Protein AF-A0A223HWA4-F1 (afdb_monomer)

Nearest PDB structures (foldseek):
  7l2z-assembly1_D  TM=5.420E-01  e=2.117E+00  Escherichia coli K-12
  7l2z-assembly1_C  TM=5.028E-01  e=4.429E+00  Escherichia coli K-12
  2qa5-assembly1_B  TM=5.677E-01  e=8.665E+00  Homo sapiens
  3tsn-assembly1_A  TM=5.497E-01  e=8.665E+00  Campylobacter jejuni subsp. jejuni NCTC 11168 = ATCC 700819

Organism: Thermoanaerobacterium thermosaccharolyticum (NCBI:txid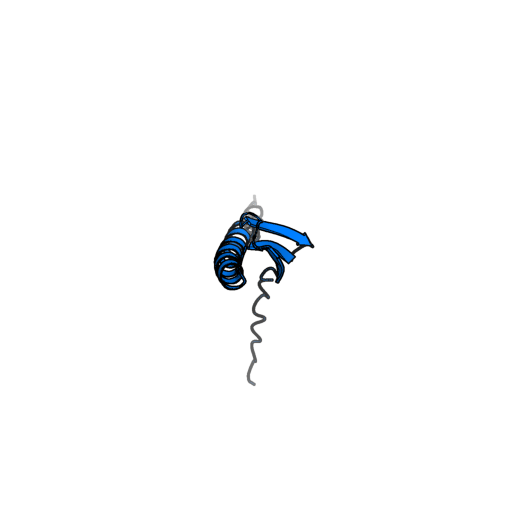1517)

Radius of gyration: 22.23 Å; Cα contacts (8 Å, |Δi|>4): 94; chains: 1; bounding box: 41×37×68 Å

pLDDT: mean 72.25, std 20.59, range [39.31, 96.06]

Structure (mmCIF, N/CA/C/O backbone):
data_AF-A0A223HWA4-F1
#
_entry.id   AF-A0A223HWA4-F1
#
loop_
_atom_site.group_PDB
_atom_site.id
_atom_site.type_symbol
_atom_site.label_atom_id
_atom_site.label_alt_id
_atom_site.label_comp_id
_atom_site.label_asym_id
_atom_site.label_entity_id
_atom_site.label_seq_id
_atom_site.pdbx_PDB_ins_code
_atom_site.Cartn_x
_atom_site.Cartn_y
_atom_site.Cartn_z
_atom_site.occupancy
_atom_site.B_iso_or_equiv
_atom_site.auth_seq_id
_atom_site.auth_comp_id
_atom_site.auth_asym_id
_atom_site.auth_atom_id
_atom_site.pdbx_PDB_model_num
ATOM 1 N N . MET A 1 1 ? 4.292 -8.678 53.309 1.00 39.31 1 MET A N 1
ATOM 2 C CA . MET A 1 1 ? 3.168 -8.776 52.352 1.00 39.31 1 MET A CA 1
ATOM 3 C C . MET A 1 1 ? 3.441 -7.801 51.218 1.00 39.31 1 MET A C 1
ATOM 5 O O . MET A 1 1 ? 3.342 -6.601 51.430 1.00 39.31 1 MET A O 1
ATOM 9 N N . THR A 1 2 ? 3.884 -8.289 50.060 1.00 44.03 2 THR A N 1
ATOM 10 C CA . THR A 1 2 ? 4.269 -7.431 48.928 1.00 44.03 2 THR A CA 1
ATOM 11 C C . THR A 1 2 ? 3.062 -7.232 48.023 1.00 44.03 2 THR A C 1
ATOM 13 O O . THR A 1 2 ? 2.546 -8.190 47.452 1.00 44.03 2 THR A O 1
ATOM 16 N N . LYS A 1 3 ? 2.585 -5.991 47.916 1.00 45.09 3 LYS A N 1
ATOM 17 C CA . LYS A 1 3 ? 1.478 -5.622 47.033 1.00 45.09 3 LYS A CA 1
ATOM 18 C C . LYS A 1 3 ? 2.030 -5.481 45.614 1.00 45.09 3 LYS A C 1
ATOM 20 O O . LYS A 1 3 ? 2.673 -4.487 45.294 1.00 45.09 3 LYS A O 1
ATOM 25 N N . VAL A 1 4 ? 1.811 -6.496 44.782 1.00 44.62 4 VAL A N 1
ATOM 26 C CA . VAL A 1 4 ? 2.102 -6.429 43.346 1.00 44.62 4 VAL A CA 1
ATOM 27 C C . VAL A 1 4 ? 1.065 -5.504 42.720 1.00 44.62 4 VAL A C 1
ATOM 29 O O . VAL A 1 4 ? -0.093 -5.876 42.539 1.00 44.62 4 VAL A O 1
ATOM 32 N N . VAL A 1 5 ? 1.461 -4.264 42.445 1.00 47.50 5 VAL A N 1
ATOM 33 C CA . VAL A 1 5 ? 0.634 -3.327 41.687 1.00 47.50 5 VAL A CA 1
ATOM 34 C C . VAL A 1 5 ? 0.814 -3.695 40.220 1.00 47.50 5 VAL A C 1
ATOM 36 O O . VAL A 1 5 ? 1.815 -3.351 39.595 1.00 47.50 5 VAL A O 1
ATOM 39 N N . SER A 1 6 ? -0.115 -4.487 39.687 1.00 45.72 6 SER A N 1
ATOM 40 C CA . SER A 1 6 ? -0.171 -4.738 38.252 1.00 45.72 6 SER A CA 1
ATOM 41 C C . SER A 1 6 ? -0.612 -3.440 37.585 1.00 45.72 6 SER A C 1
ATOM 43 O O . SER A 1 6 ? -1.784 -3.070 37.628 1.00 45.72 6 SER A O 1
ATOM 45 N N . PHE A 1 7 ? 0.343 -2.717 37.004 1.00 50.19 7 PHE A N 1
ATOM 46 C CA . PHE A 1 7 ? 0.031 -1.688 36.029 1.00 50.19 7 PHE A CA 1
ATOM 47 C C . PHE A 1 7 ? -0.562 -2.412 34.821 1.00 50.19 7 PHE A C 1
ATOM 49 O O . PHE A 1 7 ? 0.167 -2.879 33.944 1.00 50.19 7 PHE A O 1
ATOM 56 N N . GLN A 1 8 ? -1.891 -2.526 34.776 1.00 40.97 8 GLN A N 1
ATOM 57 C CA . GLN A 1 8 ? -2.588 -2.652 33.505 1.00 40.97 8 GLN A CA 1
ATOM 58 C C . GLN A 1 8 ? -2.255 -1.379 32.738 1.00 40.97 8 GLN A C 1
ATOM 60 O O . GLN A 1 8 ? -2.931 -0.361 32.861 1.00 40.97 8 GLN A O 1
ATOM 65 N N . SER A 1 9 ? -1.137 -1.425 32.006 1.00 43.31 9 SER A N 1
ATOM 66 C CA . SER A 1 9 ? -0.865 -0.486 30.933 1.00 43.31 9 SER A CA 1
ATOM 67 C C . SER A 1 9 ? -2.125 -0.500 30.102 1.00 43.31 9 SER A C 1
ATOM 69 O O . SER A 1 9 ? -2.461 -1.535 29.521 1.00 43.31 9 SER A O 1
ATOM 71 N N . ALA A 1 10 ? -2.867 0.608 30.143 1.00 47.19 10 ALA A N 1
ATOM 72 C CA . ALA A 1 10 ? -3.967 0.842 29.240 1.00 47.19 10 ALA A CA 1
ATOM 73 C C . ALA A 1 10 ? -3.465 0.402 27.870 1.00 47.19 10 ALA A C 1
ATOM 75 O O . ALA A 1 10 ? -2.473 0.943 27.374 1.00 47.19 10 ALA A O 1
ATOM 76 N N . ILE A 1 11 ? -4.062 -0.662 27.328 1.00 50.25 11 ILE A N 1
ATOM 77 C CA . ILE A 1 11 ? -3.779 -1.116 25.977 1.00 50.25 11 ILE A CA 1
ATOM 78 C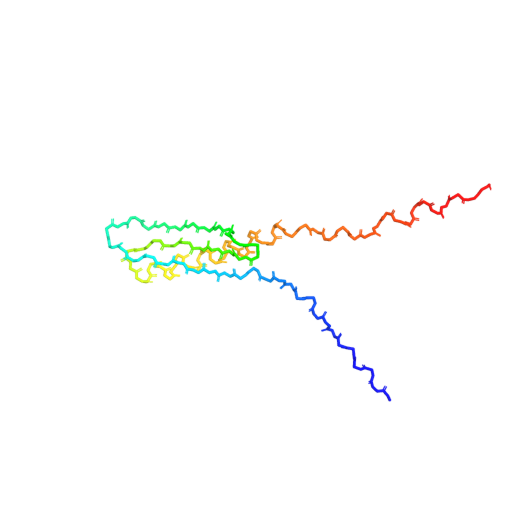 C . ILE A 1 11 ? -4.257 0.046 25.125 1.00 50.25 11 ILE A C 1
ATOM 80 O O . ILE A 1 11 ? -5.432 0.141 24.774 1.00 50.25 11 ILE A O 1
ATOM 84 N N . THR A 1 12 ? -3.359 0.992 24.868 1.00 50.94 12 THR A N 1
ATOM 85 C CA . THR A 1 12 ? -3.524 1.956 23.804 1.00 50.94 12 THR A CA 1
ATOM 86 C C . THR A 1 12 ? -3.617 1.058 22.585 1.00 50.94 12 THR A C 1
ATOM 88 O O . THR A 1 12 ? -2.636 0.434 22.184 1.00 50.94 12 THR A O 1
ATOM 91 N N . LYS A 1 13 ? -4.849 0.821 22.115 1.00 60.41 13 LYS A N 1
ATOM 92 C CA . LYS A 1 13 ? -5.134 0.024 20.924 1.00 60.41 13 LYS A CA 1
ATOM 93 C C . LYS A 1 13 ? -4.472 0.764 19.772 1.00 60.41 13 LYS A C 1
ATOM 95 O O . LYS A 1 13 ? -5.112 1.571 19.111 1.00 60.41 13 LYS A O 1
ATOM 100 N N . GLN A 1 14 ? -3.170 0.562 19.587 1.00 63.34 14 GLN A N 1
ATOM 101 C CA . GLN A 1 14 ? -2.496 1.052 18.406 1.00 63.34 14 GLN A CA 1
ATOM 102 C C . GLN A 1 14 ? -3.229 0.418 17.226 1.00 63.34 14 GLN A C 1
ATOM 104 O O . GLN A 1 14 ? -3.480 -0.795 17.250 1.00 63.34 14 GLN A O 1
ATOM 109 N N . PRO A 1 15 ? -3.642 1.220 16.238 1.00 69.31 15 PRO A N 1
ATOM 110 C CA . PRO A 1 15 ? -4.417 0.711 15.128 1.00 69.31 15 PRO A CA 1
ATOM 111 C C . PRO A 1 15 ? -3.580 -0.345 14.414 1.00 69.31 15 PRO A C 1
ATOM 113 O O . PRO A 1 15 ? -2.397 -0.146 14.121 1.00 69.31 15 PRO A O 1
ATOM 116 N N . LYS A 1 16 ? -4.186 -1.499 14.149 1.00 84.50 16 LYS A N 1
ATOM 117 C CA . LYS A 1 16 ? -3.519 -2.561 13.403 1.00 84.50 16 LYS A CA 1
ATOM 118 C C . LYS A 1 16 ? -3.367 -2.088 11.961 1.00 84.50 16 LYS A C 1
ATOM 120 O O . LYS A 1 16 ? -4.354 -1.728 11.329 1.00 84.50 16 LYS A O 1
ATOM 125 N N . VAL A 1 17 ? -2.153 -2.100 11.425 1.00 87.94 17 VAL A N 1
ATOM 126 C CA . VAL A 1 17 ? -1.922 -1.720 10.025 1.00 87.94 17 VAL A CA 1
ATOM 127 C C . VAL A 1 17 ? -1.901 -2.973 9.153 1.00 87.94 17 VAL A C 1
ATOM 129 O O . VAL A 1 17 ? -1.238 -3.955 9.487 1.00 87.94 17 VAL A O 1
ATOM 132 N N . ARG A 1 18 ? -2.635 -2.952 8.040 1.00 91.12 18 ARG A N 1
ATOM 133 C CA . ARG A 1 18 ? -2.640 -4.000 7.015 1.00 91.12 18 ARG A CA 1
ATOM 134 C C . ARG A 1 18 ? -2.155 -3.405 5.701 1.00 91.12 18 ARG A C 1
ATOM 136 O O . ARG A 1 18 ? -2.690 -2.392 5.274 1.00 91.12 18 ARG A O 1
ATOM 143 N N . TYR A 1 19 ? -1.197 -4.050 5.051 1.00 92.44 19 TYR A N 1
ATOM 144 C CA . TYR A 1 19 ? -0.683 -3.608 3.756 1.00 92.44 19 TYR A CA 1
ATOM 145 C C . TYR A 1 19 ? -1.224 -4.500 2.640 1.00 92.44 19 TYR A C 1
ATOM 147 O O . TYR A 1 19 ? -1.311 -5.718 2.811 1.00 92.44 19 TYR A O 1
ATOM 155 N N . ILE A 1 20 ? -1.587 -3.887 1.520 1.00 94.50 20 ILE A N 1
ATOM 156 C CA . ILE A 1 20 ? -1.838 -4.547 0.239 1.00 94.50 20 ILE A CA 1
ATOM 157 C C . ILE A 1 20 ? -0.892 -3.872 -0.746 1.00 94.50 20 ILE A C 1
ATOM 159 O O . ILE A 1 20 ? -0.977 -2.660 -0.924 1.00 94.50 20 ILE A O 1
ATOM 163 N N . ILE A 1 21 ? 0.043 -4.634 -1.305 1.00 94.44 21 ILE A N 1
ATOM 164 C CA . ILE A 1 21 ? 1.093 -4.107 -2.175 1.00 94.44 21 ILE A CA 1
ATOM 165 C C . ILE A 1 21 ? 0.927 -4.748 -3.548 1.00 94.44 21 ILE A C 1
ATOM 167 O O . ILE A 1 21 ? 0.960 -5.973 -3.654 1.00 94.44 21 ILE A O 1
ATOM 171 N N . THR A 1 22 ? 0.761 -3.911 -4.562 1.00 95.31 22 THR A N 1
ATOM 172 C CA . THR A 1 22 ? 0.778 -4.271 -5.976 1.00 95.31 22 THR A CA 1
ATOM 173 C C . THR A 1 22 ? 2.108 -3.805 -6.551 1.00 95.31 22 THR A C 1
ATOM 175 O O . THR A 1 22 ? 2.487 -2.649 -6.357 1.00 95.31 22 THR A O 1
ATOM 178 N N . ILE A 1 23 ? 2.825 -4.712 -7.214 1.00 96.06 23 ILE A N 1
ATOM 179 C CA . ILE A 1 23 ? 4.035 -4.377 -7.964 1.00 96.06 23 ILE A CA 1
ATOM 180 C C . ILE A 1 23 ? 3.692 -4.463 -9.443 1.00 96.06 23 ILE A C 1
ATOM 182 O O . ILE A 1 23 ? 3.354 -5.546 -9.917 1.00 96.06 23 ILE A O 1
ATOM 186 N N . ASP A 1 24 ? 3.751 -3.329 -10.126 1.00 94.00 24 ASP A N 1
ATOM 187 C CA . ASP A 1 24 ? 3.464 -3.198 -11.550 1.00 94.00 24 ASP A CA 1
ATOM 188 C C . ASP A 1 24 ? 4.425 -2.165 -12.147 1.00 94.00 24 ASP A C 1
ATOM 190 O O . ASP A 1 24 ? 4.448 -1.017 -11.706 1.00 94.00 24 ASP A O 1
ATOM 194 N N . GLU A 1 25 ? 5.262 -2.590 -13.095 1.00 92.88 25 GLU A N 1
ATOM 195 C CA . GLU A 1 25 ? 6.352 -1.778 -13.655 1.00 92.88 25 GLU A CA 1
ATOM 196 C C . GLU A 1 25 ? 5.854 -0.594 -14.504 1.00 92.88 25 GLU A C 1
ATOM 198 O O . GLU A 1 25 ? 6.565 0.409 -14.624 1.00 92.88 25 GLU A O 1
ATOM 203 N N . ASP A 1 26 ? 4.635 -0.680 -15.043 1.00 94.19 26 ASP A N 1
ATOM 204 C CA . ASP A 1 26 ? 4.024 0.327 -15.915 1.00 94.19 26 ASP A CA 1
ATOM 205 C C . ASP A 1 26 ? 3.076 1.272 -15.154 1.00 94.19 26 ASP A C 1
ATOM 207 O O . ASP A 1 26 ? 2.770 2.375 -15.624 1.00 94.19 26 ASP A O 1
ATOM 211 N N . GLU A 1 27 ? 2.613 0.880 -13.965 1.00 90.19 27 GLU A N 1
ATOM 212 C CA . GLU A 1 27 ? 1.701 1.696 -13.165 1.00 90.19 27 GLU A CA 1
ATOM 213 C C . GLU A 1 27 ? 2.436 2.812 -12.396 1.00 90.19 27 GLU A C 1
ATOM 215 O O . GLU A 1 27 ? 3.572 2.687 -11.930 1.00 90.19 27 GLU A O 1
ATOM 220 N N . THR A 1 28 ? 1.773 3.962 -12.245 1.00 91.06 28 THR A N 1
ATOM 221 C CA . THR A 1 28 ? 2.334 5.076 -11.471 1.00 91.06 28 THR A CA 1
ATOM 222 C C . THR A 1 28 ? 2.287 4.756 -9.972 1.00 91.06 28 THR A C 1
ATOM 224 O O . THR A 1 28 ? 1.214 4.418 -9.466 1.00 91.06 28 THR A O 1
ATOM 227 N N . PRO A 1 29 ? 3.396 4.920 -9.226 1.00 91.12 29 PRO A N 1
ATOM 228 C CA . PRO A 1 29 ? 3.423 4.612 -7.803 1.00 91.12 29 PRO A CA 1
ATOM 229 C C . PRO A 1 29 ? 2.461 5.497 -7.015 1.00 91.12 29 PRO A C 1
ATOM 231 O O . PRO A 1 29 ? 2.479 6.725 -7.126 1.00 91.12 29 PRO A O 1
ATOM 234 N N . ILE A 1 30 ? 1.628 4.876 -6.188 1.00 92.62 30 ILE A N 1
ATOM 235 C CA . ILE A 1 30 ? 0.629 5.571 -5.378 1.00 92.62 30 ILE A CA 1
ATOM 236 C C . ILE A 1 30 ? 0.358 4.791 -4.097 1.00 92.62 30 ILE A C 1
ATOM 238 O O . ILE A 1 30 ? 0.464 3.566 -4.058 1.00 92.62 30 ILE A O 1
ATOM 242 N N . HIS A 1 31 ? -0.028 5.495 -3.033 1.00 92.31 31 HIS A N 1
ATOM 243 C CA . HIS A 1 31 ? -0.558 4.851 -1.842 1.00 92.31 31 HIS A CA 1
ATOM 244 C C . HIS A 1 31 ? -1.851 5.491 -1.353 1.00 92.31 31 HIS A C 1
ATOM 246 O O . HIS A 1 31 ? -2.086 6.688 -1.508 1.00 92.31 31 HIS A O 1
ATOM 252 N N . VAL A 1 32 ? -2.687 4.674 -0.716 1.00 90.00 32 VAL A N 1
ATOM 253 C CA . VAL A 1 32 ? -3.942 5.099 -0.100 1.00 90.00 32 VAL A CA 1
ATOM 254 C C . VAL A 1 32 ? -4.079 4.415 1.254 1.00 90.00 32 VAL A C 1
ATOM 256 O O . VAL A 1 32 ? -4.144 3.190 1.334 1.00 90.00 32 VAL A O 1
ATOM 259 N N . ALA A 1 33 ? -4.161 5.200 2.328 1.00 89.00 33 ALA A N 1
ATOM 260 C CA . ALA A 1 33 ? -4.418 4.706 3.678 1.00 89.00 33 ALA A CA 1
ATOM 261 C C . ALA A 1 33 ? -5.880 4.957 4.069 1.00 89.00 33 ALA A C 1
ATOM 263 O O . ALA A 1 33 ? -6.338 6.099 4.091 1.00 89.00 33 ALA A O 1
ATOM 264 N N . ARG A 1 34 ? -6.627 3.894 4.382 1.00 85.88 34 ARG A N 1
ATOM 265 C CA . ARG A 1 34 ? -8.037 3.976 4.793 1.00 85.88 34 ARG A CA 1
ATOM 266 C C . ARG A 1 34 ? -8.356 2.981 5.896 1.00 85.88 34 ARG A C 1
ATOM 268 O O . ARG A 1 34 ? -7.897 1.842 5.886 1.00 85.88 34 ARG A O 1
ATOM 275 N N . GLU A 1 35 ? -9.200 3.388 6.833 1.00 85.38 35 GLU A N 1
ATOM 276 C CA . GLU A 1 35 ? -9.777 2.465 7.804 1.00 85.38 35 GLU A CA 1
ATOM 277 C C . GLU A 1 35 ? -10.952 1.721 7.154 1.00 85.38 35 GLU A C 1
ATOM 279 O O . GLU A 1 35 ? -12.008 2.299 6.919 1.00 85.38 35 GLU A O 1
ATOM 284 N N . LEU A 1 36 ? -10.753 0.444 6.819 1.00 79.94 36 LEU A N 1
ATOM 285 C CA . LEU A 1 36 ? -11.810 -0.411 6.253 1.00 79.94 36 LEU A CA 1
ATOM 286 C C . LEU A 1 36 ? -12.542 -1.215 7.333 1.00 79.94 36 LEU A C 1
ATOM 288 O O . LEU A 1 36 ? -13.665 -1.669 7.126 1.00 79.94 36 LEU A O 1
ATOM 292 N N . LYS A 1 37 ? -11.889 -1.425 8.480 1.00 82.94 37 LYS A N 1
ATOM 293 C CA . LYS A 1 37 ? -12.471 -2.037 9.676 1.00 82.94 37 LYS A CA 1
ATOM 294 C C . LYS A 1 37 ? -12.080 -1.192 10.886 1.00 82.94 37 LYS A C 1
ATOM 296 O O . LYS A 1 37 ? -10.943 -0.726 10.906 1.00 82.94 37 LYS A O 1
ATOM 301 N N . PRO A 1 38 ? -12.949 -1.045 11.899 1.00 80.88 38 PRO A N 1
ATOM 302 C CA . PRO A 1 38 ? -12.647 -0.235 13.076 1.00 80.88 38 PRO A CA 1
ATOM 303 C C . PRO A 1 38 ? -11.323 -0.653 13.725 1.00 80.88 38 PRO A C 1
ATOM 305 O O . PRO A 1 38 ? -11.138 -1.825 14.064 1.00 80.88 38 PRO A O 1
ATOM 308 N N . GLY A 1 39 ? -10.393 0.290 13.877 1.00 80.19 39 GLY A N 1
ATOM 309 C CA . GLY A 1 39 ? -9.071 0.041 14.451 1.00 80.19 39 GLY A CA 1
ATOM 310 C C . GLY A 1 39 ? -8.099 -0.700 13.527 1.00 80.19 39 GLY A C 1
ATOM 311 O O . GLY A 1 39 ? -7.039 -1.129 13.993 1.00 80.19 39 GLY A O 1
ATOM 312 N N . VAL A 1 40 ? -8.432 -0.872 12.240 1.00 83.81 40 VAL A N 1
ATOM 313 C CA . VAL A 1 40 ? -7.550 -1.462 11.224 1.00 83.81 40 VAL A CA 1
ATOM 314 C C . VAL A 1 40 ? -7.367 -0.507 10.048 1.00 83.81 40 VAL A C 1
ATOM 316 O O . VAL A 1 40 ? -8.225 -0.390 9.168 1.00 83.81 40 VAL A O 1
ATOM 319 N N . ILE A 1 41 ? -6.192 0.114 9.984 1.00 88.50 41 ILE A N 1
ATOM 320 C CA . ILE A 1 41 ? -5.795 0.961 8.860 1.00 88.50 41 ILE A CA 1
ATOM 321 C C . ILE A 1 41 ? -5.265 0.048 7.758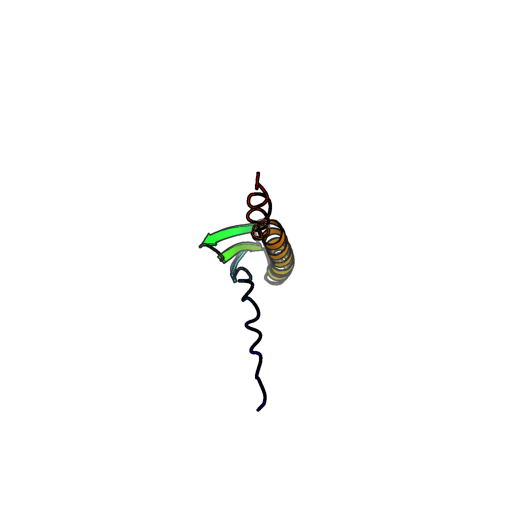 1.00 88.50 41 ILE A C 1
ATOM 323 O O . ILE A 1 41 ? -4.256 -0.633 7.929 1.00 88.50 41 ILE A O 1
ATOM 327 N N . THR A 1 42 ? -5.957 0.011 6.627 1.00 91.06 42 THR A N 1
ATOM 328 C CA . THR A 1 42 ? -5.499 -0.685 5.425 1.00 91.06 42 THR A CA 1
ATOM 329 C C . THR A 1 42 ? -4.793 0.311 4.514 1.00 91.06 42 THR A C 1
ATOM 331 O O . THR A 1 42 ? -5.363 1.342 4.165 1.00 91.06 42 THR A O 1
ATOM 334 N N . ILE A 1 43 ? -3.553 0.010 4.149 1.00 92.00 43 ILE A N 1
ATOM 335 C CA . ILE A 1 43 ? -2.727 0.808 3.249 1.00 92.00 43 ILE A CA 1
ATOM 336 C C . ILE A 1 43 ? -2.575 0.019 1.952 1.00 92.00 43 ILE A C 1
ATOM 338 O O . ILE A 1 43 ? -2.002 -1.072 1.959 1.00 92.00 43 ILE A O 1
ATOM 342 N N . LEU A 1 44 ? -3.118 0.558 0.865 1.00 94.19 44 LEU A N 1
ATOM 343 C CA . LEU A 1 44 ? -2.891 0.059 -0.486 1.00 94.19 44 LEU A CA 1
ATOM 344 C C . LEU A 1 44 ? -1.700 0.804 -1.080 1.00 94.19 44 LEU A C 1
ATOM 346 O O . LEU A 1 44 ? -1.646 2.025 -0.962 1.00 94.19 44 LEU A O 1
ATOM 350 N N . ILE A 1 45 ? -0.756 0.075 -1.664 1.00 95.25 45 ILE A N 1
ATOM 351 C CA . ILE A 1 45 ? 0.458 0.607 -2.285 1.00 95.25 45 ILE A CA 1
ATOM 352 C C . ILE A 1 45 ? 0.561 -0.012 -3.674 1.00 95.25 45 ILE A C 1
ATOM 354 O O . ILE A 1 45 ? 0.640 -1.232 -3.775 1.00 95.25 45 ILE A O 1
ATOM 358 N N . THR A 1 46 ? 0.599 0.815 -4.709 1.00 95.50 46 THR A N 1
ATOM 359 C CA . THR A 1 46 ? 1.132 0.434 -6.018 1.00 95.50 46 THR A CA 1
ATOM 360 C C . THR A 1 46 ? 2.553 0.978 -6.106 1.00 95.50 46 THR A C 1
ATOM 362 O O . THR A 1 46 ? 2.791 2.141 -5.772 1.00 95.50 46 THR A O 1
ATOM 365 N N . ALA A 1 47 ? 3.494 0.151 -6.545 1.00 95.62 47 ALA A N 1
ATOM 366 C CA . ALA A 1 47 ? 4.858 0.563 -6.850 1.00 95.62 47 ALA A CA 1
ATOM 367 C C . ALA A 1 47 ? 5.383 -0.192 -8.072 1.00 95.62 47 ALA A C 1
ATOM 369 O O . ALA A 1 47 ? 4.889 -1.269 -8.388 1.00 95.62 47 ALA A O 1
ATOM 370 N N . ARG A 1 48 ? 6.432 0.330 -8.706 1.00 94.62 48 ARG A N 1
ATOM 371 C CA . ARG A 1 48 ? 7.066 -0.328 -9.860 1.00 94.62 48 ARG A CA 1
ATOM 372 C C . ARG A 1 48 ? 8.070 -1.390 -9.455 1.00 94.62 48 ARG A C 1
ATOM 374 O O . ARG A 1 48 ? 8.306 -2.346 -10.180 1.00 94.62 48 ARG A O 1
ATOM 381 N N . THR A 1 49 ? 8.647 -1.245 -8.265 1.00 94.56 49 THR A N 1
ATOM 382 C CA . THR A 1 49 ? 9.628 -2.182 -7.718 1.00 94.56 49 THR A CA 1
ATOM 383 C C . THR A 1 49 ? 9.366 -2.447 -6.236 1.00 94.56 49 THR A C 1
ATOM 385 O O . THR A 1 49 ? 8.769 -1.618 -5.538 1.00 94.56 49 THR A O 1
ATOM 388 N N . PRO A 1 50 ? 9.827 -3.592 -5.701 1.00 93.56 50 PRO A N 1
ATOM 389 C CA . PRO A 1 50 ? 9.703 -3.887 -4.275 1.00 93.56 50 PRO A CA 1
ATOM 390 C C . PRO A 1 50 ? 10.449 -2.882 -3.380 1.00 93.56 50 PRO A C 1
ATOM 392 O O . PRO A 1 50 ? 10.010 -2.611 -2.262 1.00 93.56 50 PRO A O 1
ATOM 395 N N . GLU A 1 51 ? 11.553 -2.304 -3.857 1.00 93.88 51 GLU A N 1
ATOM 396 C CA . GLU A 1 51 ? 12.322 -1.291 -3.122 1.00 93.88 51 GLU A CA 1
ATOM 397 C C . GLU A 1 51 ? 11.536 0.021 -2.979 1.00 93.88 51 GLU A C 1
ATOM 399 O O . GLU A 1 51 ? 11.470 0.622 -1.899 1.00 93.88 51 GLU A O 1
ATOM 404 N N . GLU A 1 52 ? 10.870 0.435 -4.059 1.00 92.00 52 GLU A N 1
ATOM 405 C CA . GLU A 1 52 ? 9.983 1.596 -4.069 1.00 92.00 52 GLU A CA 1
ATOM 406 C C . GLU A 1 52 ? 8.767 1.345 -3.159 1.00 92.00 52 GLU A C 1
ATOM 408 O O . GLU A 1 52 ? 8.431 2.187 -2.322 1.00 92.00 52 GLU A O 1
ATOM 413 N N . ALA A 1 53 ? 8.191 0.137 -3.203 1.00 92.75 53 ALA A N 1
ATOM 414 C CA . ALA A 1 53 ? 7.112 -0.263 -2.302 1.00 92.75 53 ALA A CA 1
ATOM 415 C C . ALA A 1 53 ? 7.513 -0.184 -0.823 1.00 92.75 53 ALA A C 1
ATOM 417 O O . ALA A 1 53 ? 6.716 0.262 0.005 1.00 92.75 53 ALA A O 1
ATOM 418 N N . GLU A 1 54 ? 8.733 -0.594 -0.458 1.00 93.44 54 GLU A N 1
ATOM 419 C CA . GLU A 1 54 ? 9.200 -0.490 0.927 1.00 93.44 54 GLU A CA 1
ATOM 420 C C . GLU A 1 54 ? 9.350 0.972 1.372 1.00 93.44 54 GLU A C 1
ATOM 422 O O . GLU A 1 54 ? 8.992 1.316 2.507 1.00 93.44 54 GLU A O 1
ATOM 427 N N . THR A 1 55 ? 9.848 1.834 0.488 1.00 93.44 55 THR A N 1
ATOM 428 C CA . THR A 1 55 ? 9.990 3.270 0.757 1.00 93.44 55 THR A CA 1
ATOM 429 C C . THR A 1 55 ? 8.621 3.891 1.034 1.00 93.44 55 THR A C 1
ATOM 431 O O . THR A 1 55 ? 8.412 4.492 2.092 1.00 93.44 55 THR A O 1
ATOM 434 N N . ILE A 1 56 ? 7.648 3.625 0.162 1.00 93.00 56 ILE A N 1
ATOM 435 C CA . ILE A 1 56 ? 6.266 4.088 0.312 1.00 93.00 56 ILE A CA 1
ATOM 436 C C . ILE A 1 56 ? 5.617 3.494 1.571 1.00 93.00 56 ILE A C 1
ATOM 438 O O . ILE A 1 56 ? 4.920 4.191 2.308 1.00 93.00 56 ILE A O 1
ATOM 442 N N . ARG A 1 57 ? 5.888 2.221 1.895 1.00 92.56 57 ARG A N 1
ATOM 443 C CA . ARG A 1 57 ? 5.388 1.573 3.119 1.00 92.56 57 ARG A CA 1
ATOM 444 C C . ARG A 1 57 ? 5.836 2.316 4.373 1.00 92.56 57 ARG A C 1
ATOM 446 O O . ARG A 1 57 ? 5.036 2.480 5.295 1.00 92.56 57 ARG A O 1
ATOM 453 N N . LYS A 1 58 ? 7.108 2.725 4.440 1.00 90.81 58 LYS A N 1
ATOM 454 C CA . LYS A 1 58 ? 7.675 3.448 5.592 1.00 90.81 58 LYS A CA 1
ATOM 455 C C . LYS A 1 58 ? 7.010 4.814 5.759 1.00 90.81 58 LYS A C 1
ATOM 457 O O . LYS A 1 58 ? 6.618 5.152 6.877 1.00 90.81 58 LYS A O 1
ATOM 462 N N . GLU A 1 59 ? 6.824 5.544 4.663 1.00 88.81 59 GLU A N 1
ATOM 463 C CA . GLU A 1 59 ? 6.146 6.843 4.661 1.00 88.81 59 GLU A CA 1
ATOM 464 C C . GLU A 1 59 ? 4.673 6.713 5.082 1.00 88.81 59 GLU A C 1
ATOM 466 O O . GLU A 1 59 ? 4.238 7.333 6.056 1.00 88.81 59 GLU A O 1
ATOM 471 N N . ALA A 1 60 ? 3.926 5.813 4.442 1.00 86.25 60 ALA A N 1
ATOM 472 C CA . ALA A 1 60 ? 2.513 5.595 4.732 1.00 86.25 60 ALA A CA 1
ATOM 473 C C . ALA A 1 60 ? 2.281 5.116 6.179 1.00 86.25 60 ALA A C 1
ATOM 475 O O . ALA A 1 60 ? 1.312 5.513 6.832 1.00 86.25 60 ALA A O 1
ATOM 476 N N . ALA A 1 61 ? 3.195 4.307 6.727 1.00 84.00 61 ALA A N 1
ATOM 477 C CA . ALA A 1 61 ? 3.158 3.893 8.128 1.00 84.00 61 ALA A CA 1
ATOM 478 C C . ALA A 1 61 ? 3.377 5.063 9.101 1.00 84.00 61 ALA A C 1
ATOM 480 O O . ALA A 1 61 ? 2.781 5.078 10.182 1.00 84.00 61 ALA A O 1
ATOM 481 N N . ALA A 1 62 ? 4.230 6.030 8.751 1.00 84.31 62 ALA A N 1
ATOM 482 C CA . ALA A 1 62 ? 4.459 7.221 9.566 1.00 84.31 62 ALA A CA 1
ATOM 483 C C . ALA A 1 62 ? 3.208 8.114 9.597 1.00 84.31 62 ALA A C 1
ATOM 485 O O . ALA A 1 62 ? 2.775 8.527 10.676 1.00 84.31 62 ALA A O 1
ATOM 486 N N . ILE A 1 63 ? 2.571 8.314 8.439 1.00 80.81 63 ILE A N 1
ATOM 487 C CA . ILE A 1 63 ? 1.332 9.094 8.303 1.00 80.81 63 ILE A CA 1
ATOM 488 C C . ILE A 1 63 ? 0.185 8.433 9.081 1.00 80.81 63 IL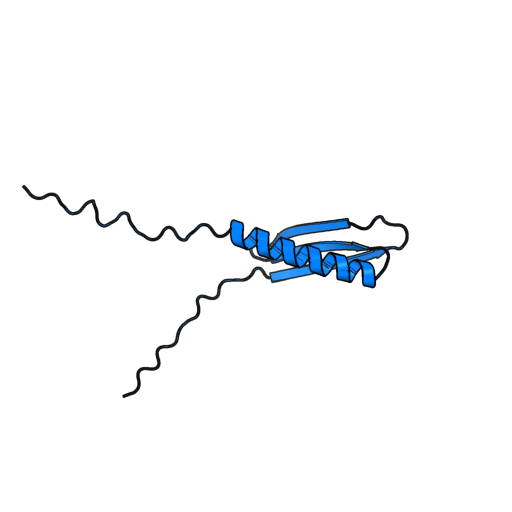E A C 1
ATOM 490 O O . ILE A 1 63 ? -0.509 9.096 9.852 1.00 80.81 63 ILE A O 1
ATOM 494 N N . ALA A 1 64 ? 0.017 7.112 8.960 1.00 74.69 64 ALA A N 1
ATOM 495 C CA . ALA A 1 64 ? -1.026 6.366 9.670 1.00 74.69 64 ALA A CA 1
ATOM 496 C C . ALA A 1 64 ? -0.919 6.494 11.203 1.00 74.69 64 ALA A C 1
ATOM 498 O O . ALA A 1 64 ? -1.932 6.594 11.898 1.00 74.69 64 ALA A O 1
ATOM 499 N N . LYS A 1 65 ? 0.307 6.537 11.741 1.00 70.81 65 LYS A N 1
ATOM 500 C CA . LYS A 1 65 ? 0.551 6.756 13.176 1.00 70.81 65 LYS A CA 1
ATOM 501 C C . LYS A 1 65 ? 0.204 8.180 13.616 1.00 70.81 65 LYS A C 1
ATOM 503 O O . LYS A 1 65 ? -0.331 8.354 14.709 1.00 70.81 65 LYS A O 1
ATOM 508 N N . GLN A 1 66 ? 0.487 9.185 12.785 1.00 66.25 66 GLN A N 1
ATOM 509 C CA . GLN A 1 66 ? 0.146 10.582 13.076 1.00 66.25 66 GLN A CA 1
ATOM 510 C C . GLN A 1 66 ? -1.369 10.814 13.054 1.00 66.25 66 GLN A C 1
ATOM 512 O O . GLN A 1 66 ? -1.910 11.382 13.999 1.00 66.25 66 GLN A O 1
ATOM 517 N N . GLN A 1 67 ? -2.066 10.287 12.045 1.00 61.38 67 GLN A N 1
ATOM 518 C CA . GLN A 1 67 ? -3.524 10.393 11.909 1.00 61.38 67 GLN A CA 1
ATOM 519 C C . GLN A 1 67 ? -4.278 9.785 13.105 1.00 61.38 67 GLN A C 1
ATOM 521 O O . GLN A 1 67 ?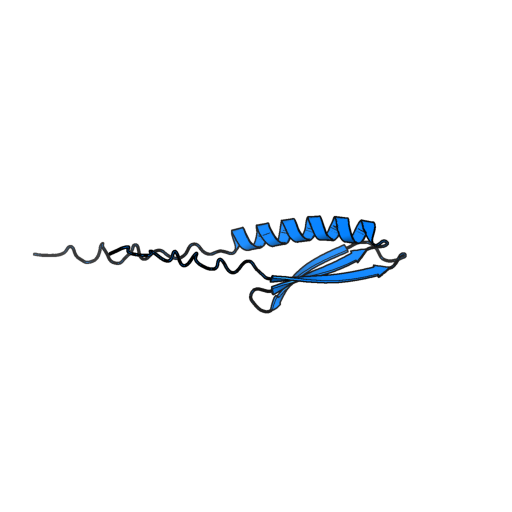 -5.309 10.306 13.520 1.00 61.38 67 GLN A O 1
ATOM 526 N N . HIS A 1 68 ? -3.760 8.707 13.706 1.00 58.84 68 HIS A N 1
ATOM 527 C CA . HIS A 1 68 ? -4.358 8.137 14.916 1.00 58.84 68 HIS A CA 1
ATOM 528 C C . HIS A 1 68 ? -4.125 8.999 16.158 1.00 58.84 68 HIS A C 1
ATOM 530 O O . HIS A 1 68 ? -4.984 9.030 17.030 1.00 58.84 68 HIS A O 1
ATOM 536 N N . LYS A 1 69 ? -2.985 9.693 16.260 1.00 53.72 69 LYS A N 1
ATOM 537 C CA . LYS A 1 69 ? -2.705 10.587 17.392 1.00 53.72 69 LYS A CA 1
ATOM 538 C C . LYS A 1 69 ? -3.683 11.767 17.426 1.00 53.72 69 LYS A C 1
ATOM 540 O O . LYS A 1 69 ? -4.101 12.155 18.508 1.00 53.72 69 LYS A O 1
ATOM 545 N N . ASP A 1 70 ? -4.077 12.262 16.255 1.00 52.31 70 ASP A N 1
ATOM 546 C CA . ASP A 1 70 ? -5.041 13.361 16.093 1.00 52.31 70 ASP A CA 1
ATOM 547 C C . ASP A 1 70 ? -6.504 12.916 16.296 1.00 52.31 70 ASP A C 1
ATOM 549 O O . ASP A 1 70 ? -7.358 13.689 16.717 1.00 52.31 70 ASP A O 1
ATOM 553 N N . ARG A 1 71 ? -6.795 11.632 16.047 1.00 49.66 71 ARG A N 1
ATOM 554 C CA . ARG A 1 71 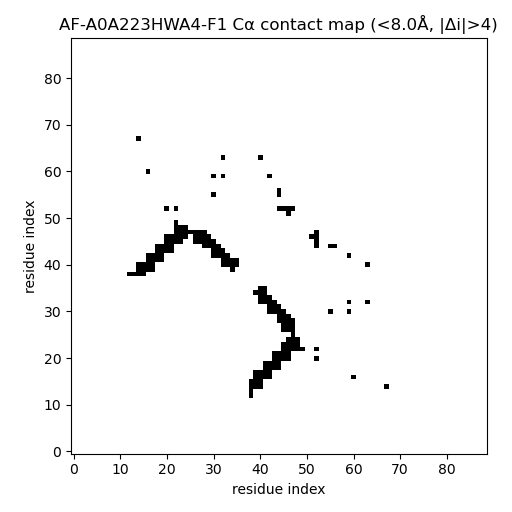? -8.123 11.020 16.226 1.00 49.66 71 ARG A CA 1
ATOM 555 C C . ARG A 1 71 ? -8.389 10.441 17.613 1.00 49.66 71 ARG A C 1
ATOM 557 O O . ARG A 1 71 ? -9.444 9.839 17.790 1.00 49.66 71 ARG A O 1
ATOM 564 N N . ILE A 1 72 ? -7.488 10.585 18.586 1.00 47.09 72 ILE A N 1
ATOM 565 C CA . ILE A 1 72 ? -7.837 10.290 19.980 1.00 47.09 72 ILE A CA 1
ATOM 566 C C . ILE A 1 72 ? -8.651 11.494 20.475 1.00 47.09 72 ILE A C 1
ATOM 568 O O . ILE A 1 72 ? -8.037 12.519 20.771 1.00 47.09 72 ILE A O 1
ATOM 572 N N . PRO A 1 73 ? -9.998 11.434 20.585 1.00 42.75 73 PRO A N 1
ATOM 573 C CA . PRO A 1 73 ? -10.671 12.390 21.444 1.00 42.75 73 PRO A CA 1
ATOM 574 C C . PRO A 1 73 ? -10.041 12.204 22.819 1.00 42.75 73 PRO A C 1
ATOM 576 O O . PRO A 1 73 ? -9.970 11.077 23.323 1.00 42.75 73 PRO A O 1
ATOM 579 N N . THR A 1 74 ? -9.522 13.286 23.395 1.00 44.84 74 THR A N 1
ATOM 580 C CA . THR A 1 74 ? -9.183 13.305 24.814 1.00 44.84 74 THR A CA 1
ATOM 581 C C . THR A 1 74 ? -10.330 12.619 25.553 1.00 44.84 74 THR A C 1
ATOM 583 O O . THR A 1 74 ? -11.492 12.948 25.282 1.00 44.84 74 THR A O 1
ATOM 586 N N . PRO A 1 75 ? -10.070 11.612 26.411 1.00 43.41 75 PRO A N 1
ATOM 587 C CA . PRO A 1 75 ? -11.133 11.131 27.271 1.00 43.41 75 PRO A CA 1
ATOM 588 C C . PRO A 1 75 ? -11.667 12.376 27.971 1.00 43.41 75 PRO A C 1
ATOM 590 O O . PRO A 1 75 ? -10.883 13.153 28.518 1.00 43.41 75 PRO A O 1
ATOM 593 N N . ILE A 1 76 ? -12.971 12.621 27.839 1.00 52.34 76 ILE A N 1
ATOM 594 C CA . ILE A 1 76 ? -13.664 13.643 28.612 1.00 52.34 76 ILE A CA 1
ATOM 595 C C . ILE A 1 76 ? -13.484 13.184 30.056 1.00 52.34 76 ILE A C 1
ATOM 597 O O . ILE A 1 76 ? -14.214 12.332 30.556 1.00 52.34 76 ILE A O 1
ATOM 601 N N . GLU A 1 77 ? -12.396 13.637 30.671 1.00 42.53 77 GLU A N 1
ATOM 602 C CA . GLU A 1 77 ? -12.138 13.466 32.081 1.00 42.53 77 GLU A CA 1
ATOM 603 C C . GLU A 1 77 ? -13.310 14.154 32.770 1.00 42.53 77 GLU A C 1
ATOM 605 O O . GLU A 1 77 ? -13.645 15.295 32.451 1.00 42.53 77 GLU A O 1
ATOM 610 N N . ASN A 1 78 ? -14.005 13.396 33.615 1.00 45.78 78 ASN A N 1
ATOM 611 C CA . ASN A 1 78 ? -15.220 13.774 34.326 1.00 45.78 78 ASN A CA 1
ATOM 612 C C . ASN A 1 78 ? -14.981 14.978 35.262 1.00 45.78 78 ASN A C 1
ATOM 614 O O . ASN A 1 78 ? -15.027 14.847 36.485 1.00 45.78 78 ASN A O 1
ATOM 618 N N . GLN A 1 79 ? -14.754 16.164 34.703 1.00 46.06 79 GLN A N 1
ATOM 619 C CA . GLN A 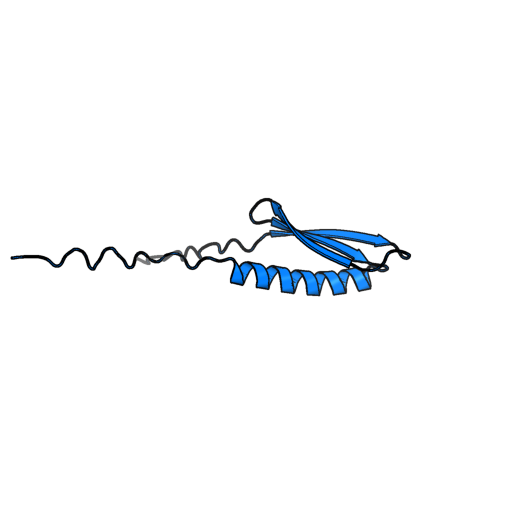1 79 ? -14.475 17.408 35.417 1.00 46.06 79 GLN A CA 1
ATOM 620 C C . GLN A 1 79 ? -15.715 18.315 35.501 1.00 46.06 79 GLN A C 1
ATOM 622 O O . GLN A 1 79 ? -15.598 19.533 35.581 1.00 46.06 79 GLN A O 1
ATOM 627 N N . THR A 1 80 ? -16.928 17.751 35.486 1.00 46.00 80 THR A N 1
ATOM 628 C CA . THR A 1 80 ? -18.174 18.537 35.634 1.00 46.00 80 THR A CA 1
AT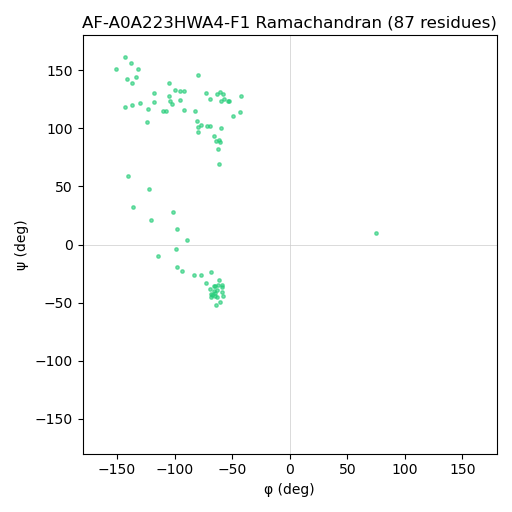OM 629 C C . THR A 1 80 ? -19.179 17.888 36.589 1.00 46.00 80 THR A C 1
ATOM 631 O O . THR A 1 80 ? -20.382 18.047 36.452 1.00 46.00 80 THR A O 1
ATOM 634 N N . PHE A 1 81 ? -18.701 17.178 37.615 1.00 46.31 81 PHE A N 1
ATOM 635 C CA . PHE A 1 81 ? -19.551 16.752 38.742 1.00 46.31 81 PHE A CA 1
ATOM 636 C C . PHE A 1 81 ? -19.074 17.279 40.101 1.00 46.31 81 PHE A C 1
ATOM 638 O O . PHE A 1 81 ? -19.436 16.726 41.135 1.00 46.31 81 PHE A O 1
ATOM 645 N N . LYS A 1 82 ? -18.268 18.352 40.129 1.00 46.06 82 LYS A N 1
ATOM 646 C CA . LYS A 1 82 ? -17.862 18.997 41.392 1.00 46.06 82 LYS A CA 1
ATOM 647 C C . LYS A 1 82 ? -18.370 20.422 41.606 1.00 46.06 82 LYS A C 1
ATOM 649 O O . LYS A 1 82 ? -18.309 20.871 42.742 1.00 46.06 82 LYS A O 1
ATOM 654 N N . 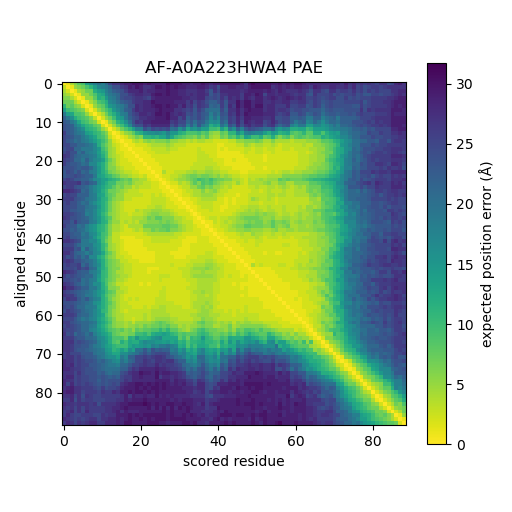ASP A 1 83 ? -18.957 21.078 40.603 1.00 47.62 83 ASP A N 1
ATOM 655 C CA . ASP A 1 83 ? -19.462 22.453 40.778 1.00 47.62 83 ASP A CA 1
ATOM 656 C C . ASP A 1 83 ? -20.978 22.560 41.041 1.00 47.62 83 ASP A C 1
ATOM 658 O O . ASP A 1 83 ? -21.479 23.629 41.356 1.00 47.62 83 ASP A O 1
ATOM 662 N N . LEU A 1 84 ? -21.726 21.448 41.009 1.00 54.00 84 LEU A N 1
ATOM 663 C CA . LEU A 1 84 ? -23.162 21.427 41.351 1.00 54.00 84 LEU A CA 1
ATOM 664 C C . LEU A 1 84 ? -23.463 20.976 42.795 1.00 54.00 84 LEU A C 1
ATOM 666 O O . LEU A 1 84 ? -24.612 20.710 43.130 1.00 54.00 84 LEU A O 1
ATOM 670 N N . GLN A 1 85 ? -22.458 20.916 43.676 1.00 54.62 85 GLN A N 1
ATOM 671 C CA . GLN A 1 85 ? -22.646 20.651 45.113 1.00 54.62 85 GLN A CA 1
ATOM 672 C C . GLN A 1 85 ? -22.078 21.766 46.000 1.00 54.62 85 GLN A C 1
ATOM 674 O O . GLN A 1 85 ? -21.391 21.517 46.989 1.00 54.62 85 GLN A O 1
ATOM 679 N N . LYS A 1 86 ? -22.389 23.024 45.673 1.00 51.84 86 LYS A N 1
ATOM 680 C CA . LYS A 1 86 ? -22.264 24.107 46.654 1.00 51.84 86 LYS A CA 1
ATOM 681 C C . LYS A 1 86 ? -23.413 25.112 46.566 1.00 51.84 86 LYS A C 1
ATOM 683 O O . LYS A 1 86 ? -23.201 26.300 46.376 1.00 51.84 86 LYS A O 1
ATOM 688 N N . ALA A 1 87 ? -24.631 24.611 46.748 1.00 51.62 87 ALA A N 1
ATOM 689 C CA . ALA A 1 87 ? -25.636 25.340 47.514 1.00 51.62 87 ALA A CA 1
ATOM 690 C C . ALA A 1 87 ? -25.713 24.650 48.881 1.00 51.62 87 ALA A C 1
ATOM 692 O O . ALA A 1 87 ? -25.857 23.425 48.940 1.00 51.62 87 ALA A O 1
ATOM 693 N N . PRO A 1 88 ? -25.500 25.399 49.965 1.00 54.84 88 PRO A N 1
ATOM 694 C CA . PRO A 1 88 ? -26.613 25.501 50.900 1.00 54.84 88 PRO A CA 1
ATOM 695 C C . PRO A 1 88 ? -26.825 26.927 51.431 1.00 54.84 88 PRO A C 1
ATOM 697 O O . PRO A 1 88 ? -25.853 27.620 51.724 1.00 54.84 88 PRO A O 1
ATOM 700 N N . ASP A 1 89 ? -28.118 27.260 51.501 1.00 49.47 89 ASP A N 1
ATOM 701 C CA . ASP A 1 89 ? -28.854 28.192 52.382 1.00 49.47 89 ASP A CA 1
ATOM 702 C C . ASP A 1 89 ? -28.185 29.506 52.830 1.00 49.47 89 ASP A C 1
ATOM 704 O O . ASP A 1 89 ? -27.297 29.480 53.714 1.00 49.47 89 ASP A O 1
#

Solvent-accessible surface area (backbone atoms only — not comparable to full-atom values): 5746 Å² total; per-residue (Å²): 137,85,82,80,77,77,76,76,67,75,77,73,77,68,60,46,76,43,82,47,78,46,76,37,77,87,51,76,67,44,75,50,79,43,72,83,45,95,62,29,37,34,35,41,34,39,13,50,40,74,69,54,38,52,53,51,49,55,51,54,52,52,50,56,55,52,57,51,63,72,65,53,73,73,76,82,68,87,82,80,80,72,79,84,76,77,82,80,136

Foldseek 3Di:
DDDPPPPPPPPPLQQAEAEDEAAALPDDWDKDWDPPDVSYIYIYTYDNDVVVVVVVVVVVVVVSNVVVVVPPPDPPPPPPPPPVPPDDD

Sequence (89 aa):
MTKVVSFQSAITKQPKVRYIITIDEDETPIHVARELKPGVITILITARTPEEAETIRKEAAAIAKQQHKDRIPTPIENQTFKDLQKAPD

Mean predicted aligned error: 14.58 Å

Secondary structure (DSSP, 8-state):
-------------PPEEEEEEEE-SSSPPEEEEEEEETTEEEEEEEESSHHHHHHHHHHHHHHHHHHHHHT--------SSSSSS----